Protein AF-A0A537F2I4-F1 (afdb_monomer_lite)

Secondary structure (DSSP, 8-state):
-HHHHHHHHHHHSS---S-HHHHHIIIIIHHHHHHHHHHHHHHHHHH-SSHHHHHHHHHHTTHHHHHHHHHHHTTSS---HHHHHHHHHHHHHHHHHHHHHHHHH--HHHHHHH--

Radius of gyration: 19.04 Å; chains: 1; bounding box: 42×25×57 Å

Structure (mmCIF, N/CA/C/O backbone):
data_AF-A0A537F2I4-F1
#
_entry.id   AF-A0A537F2I4-F1
#
loop_
_atom_site.group_PDB
_atom_site.id
_atom_site.type_symbol
_atom_site.label_atom_id
_atom_site.label_alt_id
_atom_site.label_comp_id
_atom_site.label_asym_id
_atom_site.label_entity_id
_atom_site.label_seq_id
_atom_site.pdbx_PDB_ins_code
_atom_site.Cartn_x
_atom_site.Cartn_y
_atom_site.Cartn_z
_atom_site.occupancy
_atom_site.B_iso_or_equiv
_atom_site.auth_seq_id
_atom_site.auth_comp_id
_atom_site.auth_asym_id
_atom_site.auth_atom_id
_atom_site.pdbx_PDB_model_num
ATOM 1 N N . MET A 1 1 ? -2.510 2.901 -17.851 1.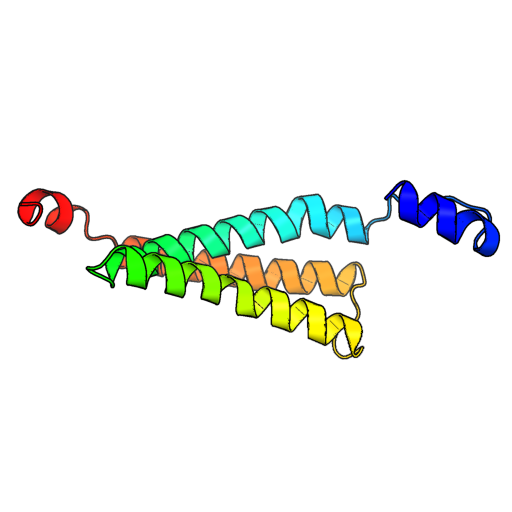00 74.75 1 MET A N 1
ATOM 2 C CA . MET A 1 1 ? -1.974 1.831 -18.718 1.00 74.75 1 MET A CA 1
ATOM 3 C C . MET A 1 1 ? -1.983 2.304 -20.166 1.00 74.75 1 MET A C 1
ATOM 5 O O . MET A 1 1 ? -0.951 2.789 -20.590 1.00 74.75 1 MET A O 1
ATOM 9 N N . ILE A 1 2 ? -3.143 2.388 -20.837 1.00 81.12 2 ILE A N 1
ATOM 10 C CA . ILE A 1 2 ? -3.262 2.814 -22.253 1.00 81.12 2 ILE A CA 1
ATOM 11 C C . ILE A 1 2 ? -2.563 4.150 -22.563 1.00 81.12 2 ILE A C 1
ATOM 13 O O . ILE A 1 2 ? -1.852 4.247 -23.556 1.00 81.12 2 ILE A O 1
ATOM 17 N N . LEU A 1 3 ? -2.731 5.178 -21.724 1.00 82.94 3 LEU A N 1
ATOM 18 C CA . LEU A 1 3 ? -2.073 6.476 -21.938 1.00 82.94 3 LEU A CA 1
ATOM 19 C C . LEU A 1 3 ? -0.543 6.387 -21.839 1.00 82.94 3 LEU A C 1
ATOM 21 O O . LEU A 1 3 ? 0.150 6.976 -22.660 1.00 82.94 3 LEU A O 1
ATOM 25 N N . ILE A 1 4 ? -0.027 5.627 -20.867 1.00 83.94 4 ILE A N 1
ATOM 26 C CA . ILE A 1 4 ? 1.420 5.443 -20.689 1.00 83.94 4 ILE A CA 1
ATOM 27 C C . ILE A 1 4 ? 1.972 4.638 -21.859 1.00 83.94 4 ILE A C 1
ATOM 29 O O . ILE A 1 4 ? 2.975 5.037 -22.438 1.00 83.94 4 ILE A O 1
ATOM 33 N N . ASP A 1 5 ? 1.295 3.568 -22.271 1.00 84.94 5 ASP A N 1
ATOM 34 C CA . ASP A 1 5 ? 1.720 2.799 -23.435 1.00 84.94 5 ASP A CA 1
ATOM 35 C C . ASP A 1 5 ? 1.737 3.663 -24.697 1.00 84.94 5 ASP A C 1
ATOM 37 O O . ASP A 1 5 ? 2.730 3.647 -25.404 1.00 84.94 5 ASP A O 1
ATOM 41 N N . ASN A 1 6 ? 0.719 4.494 -24.948 1.00 85.62 6 ASN A N 1
ATOM 42 C CA . ASN A 1 6 ? 0.705 5.395 -26.109 1.00 85.62 6 ASN A CA 1
ATOM 43 C C . ASN A 1 6 ? 1.880 6.384 -26.118 1.00 85.62 6 ASN A C 1
ATOM 45 O O . ASN A 1 6 ? 2.488 6.599 -27.163 1.00 85.62 6 ASN A O 1
ATOM 49 N N . VAL A 1 7 ? 2.216 6.968 -24.9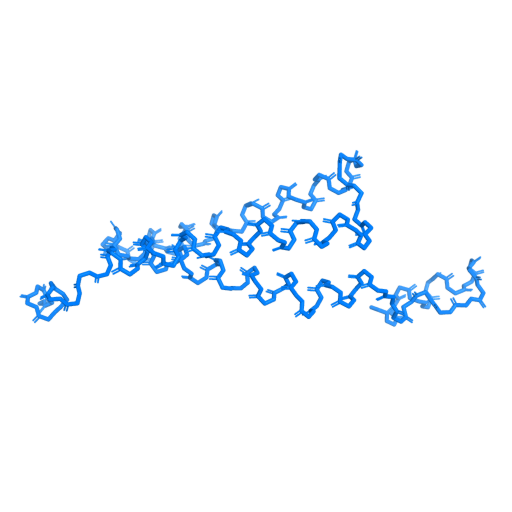63 1.00 87.19 7 VAL A N 1
ATOM 50 C CA . VAL A 1 7 ? 3.351 7.898 -24.836 1.00 87.19 7 VAL A CA 1
ATOM 51 C C . VAL A 1 7 ? 4.690 7.170 -24.973 1.00 87.19 7 VAL A C 1
ATOM 53 O O . VAL A 1 7 ? 5.626 7.704 -25.557 1.00 87.19 7 VAL A O 1
ATOM 56 N N . THR A 1 8 ? 4.793 5.944 -24.457 1.00 84.69 8 THR A N 1
ATOM 57 C CA . THR A 1 8 ? 6.063 5.202 -24.423 1.00 84.69 8 THR A CA 1
ATOM 58 C C . THR A 1 8 ? 6.289 4.354 -25.679 1.00 84.69 8 THR A C 1
ATOM 60 O O . THR A 1 8 ? 7.426 3.993 -25.979 1.00 84.69 8 THR A O 1
ATOM 63 N N . HIS A 1 9 ? 5.241 4.078 -26.460 1.00 83.44 9 HIS A N 1
ATOM 64 C CA . HIS A 1 9 ? 5.300 3.255 -27.669 1.00 83.44 9 HIS A CA 1
ATOM 65 C C . HIS A 1 9 ? 6.246 3.837 -28.723 1.00 83.44 9 HIS A C 1
ATOM 67 O O . HIS A 1 9 ? 6.940 3.080 -29.396 1.00 83.44 9 HIS A O 1
ATOM 73 N N . SER A 1 10 ? 6.340 5.168 -28.839 1.00 84.12 10 SER A N 1
ATOM 74 C CA . SER A 1 10 ? 7.290 5.818 -29.754 1.00 84.12 10 SER A CA 1
ATOM 75 C C . SER A 1 10 ? 8.755 5.556 -29.395 1.00 84.12 10 SER A C 1
ATOM 77 O O . SER A 1 10 ? 9.612 5.618 -30.269 1.00 84.12 10 SER A O 1
ATOM 79 N N . THR A 1 11 ? 9.039 5.274 -28.121 1.00 85.88 11 THR A N 1
ATOM 80 C CA . THR A 1 11 ? 10.399 5.081 -27.599 1.00 85.88 11 THR A CA 1
ATOM 81 C C . THR A 1 11 ? 10.751 3.601 -27.457 1.00 85.88 11 THR A C 1
ATOM 83 O O . THR A 1 11 ? 11.878 3.212 -27.743 1.00 85.88 11 THR A O 1
ATOM 86 N N . LEU A 1 12 ? 9.799 2.767 -27.023 1.00 82.69 12 LEU A N 1
ATOM 87 C CA . LEU A 1 12 ? 10.008 1.337 -26.770 1.00 82.69 12 LEU A CA 1
ATOM 88 C C . LEU A 1 12 ? 9.682 0.451 -27.979 1.00 82.69 12 LEU A C 1
ATOM 90 O O . LEU A 1 12 ? 10.266 -0.619 -28.112 1.00 82.69 12 LEU A O 1
ATOM 94 N N . GLY A 1 13 ? 8.755 0.855 -28.853 1.00 82.81 13 GLY A N 1
ATOM 95 C CA . GLY A 1 13 ? 8.314 0.054 -30.004 1.00 82.81 13 GLY A CA 1
ATOM 96 C C . GLY A 1 13 ? 7.465 -1.179 -29.656 1.00 82.81 13 GLY A C 1
ATOM 97 O O . GLY A 1 13 ? 7.120 -1.951 -30.547 1.00 82.81 13 GLY A O 1
ATOM 98 N N . TYR A 1 14 ? 7.119 -1.373 -28.381 1.00 82.31 14 TYR A N 1
ATOM 99 C CA . TYR A 1 14 ? 6.209 -2.412 -27.897 1.00 82.31 14 TYR A CA 1
ATOM 100 C C . TYR A 1 14 ? 5.357 -1.890 -26.728 1.00 82.31 14 TYR A C 1
ATOM 102 O O . TYR A 1 14 ? 5.652 -0.849 -26.139 1.00 82.31 14 TYR A O 1
ATOM 110 N N . LEU A 1 15 ? 4.282 -2.613 -26.402 1.00 82.38 15 LEU A N 1
ATOM 111 C CA . LEU A 1 15 ? 3.399 -2.321 -25.267 1.00 82.38 15 LEU A CA 1
ATOM 112 C C . LEU A 1 15 ? 4.094 -2.703 -23.953 1.00 82.38 15 LEU A C 1
ATOM 114 O O . LEU A 1 15 ? 4.433 -3.869 -23.752 1.00 82.38 15 LEU A O 1
ATOM 118 N N . TYR A 1 16 ? 4.314 -1.733 -23.065 1.00 79.56 16 TYR A N 1
ATOM 119 C CA . TYR A 1 16 ? 5.014 -1.962 -21.799 1.00 79.56 16 TYR A CA 1
ATOM 120 C C . TYR A 1 16 ? 4.095 -2.575 -20.734 1.00 79.56 16 TYR A C 1
ATOM 122 O O . TYR A 1 16 ? 4.541 -3.374 -19.907 1.00 79.56 16 TYR A O 1
ATOM 130 N N . PHE A 1 17 ? 2.808 -2.226 -20.758 1.00 84.06 17 PHE A N 1
ATOM 131 C CA . PHE A 1 17 ? 1.780 -2.865 -19.947 1.00 84.06 17 PHE A CA 1
ATOM 132 C C . PHE A 1 17 ? 0.919 -3.836 -20.776 1.00 84.06 17 PHE A C 1
ATOM 134 O O . PHE A 1 17 ? 0.717 -3.623 -21.972 1.00 84.06 17 PHE A O 1
ATOM 141 N N . PRO A 1 18 ? 0.357 -4.888 -20.149 1.00 85.81 18 PRO A N 1
ATOM 142 C CA . PRO A 1 18 ? 0.484 -5.258 -18.736 1.00 85.81 18 PRO A CA 1
ATOM 143 C C . PRO A 1 18 ? 1.816 -5.961 -18.416 1.00 85.81 18 PRO A C 1
ATOM 145 O O . PRO A 1 18 ? 2.282 -6.808 -19.170 1.00 85.81 18 PRO A O 1
ATOM 148 N N . ASN A 1 19 ? 2.400 -5.643 -17.258 1.00 88.31 19 ASN A N 1
ATOM 149 C CA . ASN A 1 19 ? 3.607 -6.285 -16.727 1.00 88.31 19 ASN A CA 1
ATOM 150 C C . ASN A 1 19 ? 3.346 -6.942 -15.355 1.00 88.31 19 ASN A C 1
ATOM 152 O O . ASN A 1 19 ? 2.297 -6.756 -14.739 1.00 88.31 19 ASN A O 1
ATOM 156 N N . TRP A 1 20 ? 4.296 -7.731 -14.853 1.00 89.25 20 TRP A N 1
ATOM 157 C CA . TRP A 1 20 ? 4.115 -8.422 -13.571 1.00 89.25 20 TRP A CA 1
ATOM 158 C C . TRP A 1 20 ? 4.017 -7.469 -12.375 1.00 89.25 20 TRP A C 1
ATOM 160 O O . TRP A 1 20 ? 3.224 -7.716 -11.470 1.00 89.25 20 TRP A O 1
ATOM 170 N N . ALA A 1 21 ? 4.745 -6.349 -12.399 1.00 90.12 21 ALA A N 1
ATOM 171 C CA . ALA A 1 21 ? 4.701 -5.345 -11.339 1.00 90.12 21 ALA A CA 1
ATOM 172 C C . ALA A 1 21 ? 3.288 -4.763 -11.163 1.00 90.12 21 ALA A C 1
ATOM 174 O O . ALA A 1 21 ? 2.780 -4.713 -10.043 1.00 90.12 21 ALA A O 1
ATOM 175 N N . ILE A 1 22 ? 2.605 -4.404 -12.259 1.00 89.62 22 ILE A N 1
ATOM 176 C CA . ILE A 1 22 ? 1.224 -3.910 -12.179 1.00 89.62 22 ILE A CA 1
ATOM 177 C C . ILE A 1 22 ? 0.257 -5.003 -11.714 1.00 89.62 22 ILE A C 1
ATOM 179 O O . ILE A 1 22 ? -0.673 -4.710 -10.968 1.00 89.62 22 ILE A O 1
ATOM 183 N N . GLY A 1 23 ? 0.500 -6.261 -12.096 1.00 91.81 23 GLY A N 1
ATOM 184 C CA . GLY A 1 23 ? -0.272 -7.403 -11.610 1.00 91.81 23 GLY A CA 1
ATOM 185 C C . GLY A 1 23 ? -0.204 -7.532 -10.088 1.00 91.81 23 GLY A C 1
ATOM 186 O O . GLY A 1 23 ? -1.240 -7.630 -9.436 1.00 91.81 23 GLY A O 1
ATOM 187 N N . VAL A 1 24 ? 1.000 -7.444 -9.513 1.00 93.88 24 VAL A N 1
ATOM 188 C CA . VAL A 1 24 ? 1.201 -7.466 -8.054 1.00 93.88 24 VAL A CA 1
ATOM 189 C C . VAL A 1 24 ? 0.546 -6.256 -7.386 1.00 93.88 24 VAL A C 1
ATOM 191 O O . VAL A 1 24 ? -0.143 -6.415 -6.381 1.00 93.88 24 VAL A O 1
ATOM 194 N N . ILE A 1 25 ? 0.699 -5.055 -7.949 1.00 91.50 25 ILE A N 1
ATOM 195 C CA . ILE A 1 25 ? 0.092 -3.845 -7.378 1.00 91.50 25 ILE A CA 1
ATOM 196 C C . ILE A 1 25 ? -1.432 -3.974 -7.323 1.00 91.50 25 ILE A C 1
ATOM 198 O O . ILE A 1 25 ? -2.023 -3.742 -6.273 1.00 91.50 25 ILE A O 1
ATOM 202 N N . LEU A 1 26 ? -2.072 -4.355 -8.430 1.00 92.38 26 LEU A N 1
ATOM 203 C CA . LEU A 1 26 ? -3.532 -4.373 -8.530 1.00 92.38 26 LEU A CA 1
ATOM 204 C C . LEU A 1 26 ? -4.170 -5.552 -7.791 1.00 92.38 26 LEU A C 1
ATOM 206 O O . LEU A 1 26 ? -5.225 -5.380 -7.186 1.00 92.38 26 LEU A O 1
ATOM 210 N N . LEU A 1 27 ? -3.562 -6.740 -7.851 1.00 93.75 27 LEU A N 1
ATOM 211 C CA . LEU A 1 27 ? -4.170 -7.969 -7.327 1.00 93.75 27 LEU A CA 1
ATOM 212 C C . LEU A 1 27 ? -3.733 -8.319 -5.905 1.00 93.75 27 LEU A C 1
ATOM 214 O O . LEU A 1 27 ? -4.399 -9.130 -5.266 1.00 93.75 27 LEU A O 1
ATOM 218 N N . LEU A 1 28 ? -2.638 -7.738 -5.408 1.00 94.69 28 LEU A N 1
ATOM 219 C CA . LEU A 1 28 ? -2.097 -8.064 -4.089 1.00 94.69 28 LEU A CA 1
ATOM 220 C C . LEU A 1 28 ? -1.935 -6.822 -3.214 1.00 94.69 28 LEU A C 1
ATOM 222 O O . LEU A 1 28 ? -2.578 -6.722 -2.173 1.00 94.69 28 LEU A O 1
ATOM 226 N N . LEU A 1 29 ? -1.121 -5.853 -3.633 1.00 93.06 29 LEU A N 1
ATOM 227 C CA . LEU A 1 29 ? -0.800 -4.708 -2.779 1.00 93.06 29 LEU A CA 1
ATOM 228 C C . LEU A 1 29 ? -2.017 -3.808 -2.529 1.00 93.06 29 LEU A C 1
ATOM 230 O O . LEU A 1 29 ? -2.245 -3.398 -1.397 1.00 93.06 29 LEU A O 1
ATOM 234 N N . ALA A 1 30 ? -2.807 -3.512 -3.562 1.00 92.69 30 ALA A N 1
ATOM 235 C CA . ALA A 1 30 ? -4.000 -2.675 -3.458 1.00 92.69 30 ALA A CA 1
ATOM 236 C C . ALA A 1 30 ? -5.079 -3.253 -2.518 1.00 92.69 30 ALA A C 1
ATOM 238 O O . ALA A 1 30 ? -5.536 -2.511 -1.645 1.00 92.69 30 ALA A O 1
ATOM 239 N N . PRO A 1 31 ? -5.493 -4.535 -2.624 1.00 95.00 31 PRO A N 1
ATOM 240 C CA . PRO A 1 31 ? -6.454 -5.096 -1.678 1.00 95.00 31 PRO A CA 1
ATOM 241 C C . PRO A 1 31 ? -5.907 -5.163 -0.246 1.00 95.00 31 PRO A C 1
ATOM 243 O O . PRO A 1 31 ? -6.651 -4.849 0.679 1.00 95.00 31 PRO A O 1
ATOM 246 N N . LEU A 1 32 ? -4.622 -5.484 -0.049 1.00 95.38 32 LEU A N 1
ATOM 247 C CA . LEU A 1 32 ? -3.995 -5.448 1.281 1.00 95.38 32 LEU A CA 1
ATOM 248 C C . LEU A 1 32 ? -3.984 -4.027 1.865 1.00 95.38 32 LEU A C 1
ATOM 250 O O . LEU A 1 32 ? -4.418 -3.800 2.987 1.00 95.38 32 LEU A O 1
ATOM 254 N N . ALA A 1 33 ? -3.600 -3.028 1.068 1.00 92.62 33 ALA A N 1
ATOM 255 C CA . ALA A 1 33 ? -3.634 -1.627 1.480 1.00 92.62 33 ALA A CA 1
ATOM 256 C C . ALA A 1 33 ? -5.044 -1.161 1.888 1.00 92.62 33 ALA A C 1
ATOM 258 O O . ALA A 1 33 ? -5.195 -0.374 2.827 1.00 92.62 33 ALA A O 1
ATOM 259 N N . ALA A 1 34 ? -6.081 -1.653 1.203 1.00 91.94 34 ALA A N 1
ATOM 260 C CA . ALA A 1 34 ? -7.465 -1.378 1.566 1.00 91.94 34 ALA A CA 1
ATOM 261 C C . ALA A 1 34 ? -7.839 -2.006 2.918 1.00 91.94 34 ALA A C 1
ATOM 263 O O . ALA A 1 34 ? -8.460 -1.329 3.738 1.00 91.94 34 ALA A O 1
ATOM 264 N N . VAL A 1 35 ? -7.433 -3.255 3.178 1.00 93.31 35 VAL A N 1
ATOM 265 C CA . VAL A 1 35 ? -7.633 -3.919 4.479 1.00 93.31 35 VAL A CA 1
ATOM 266 C C . VAL A 1 35 ? -6.950 -3.124 5.590 1.00 93.31 35 VAL A C 1
ATOM 268 O O . VAL A 1 35 ? -7.626 -2.728 6.541 1.00 93.31 35 VAL A O 1
ATOM 271 N N . LEU A 1 36 ? -5.675 -2.774 5.413 1.00 92.38 36 LEU A N 1
ATOM 272 C CA . LEU A 1 36 ? -4.914 -1.959 6.360 1.00 92.38 36 LEU A CA 1
ATOM 273 C C . LEU A 1 36 ? -5.639 -0.653 6.705 1.00 92.38 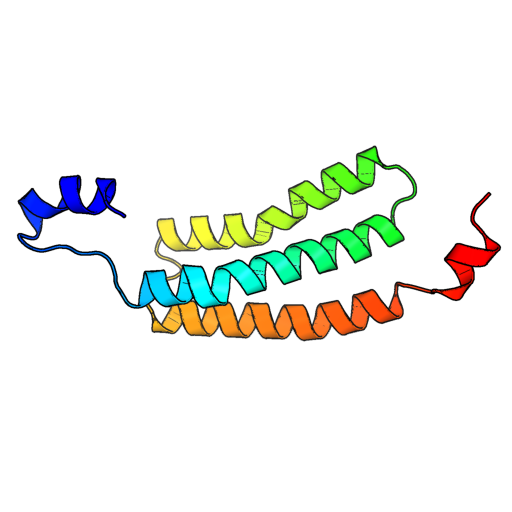36 LEU A C 1
ATOM 275 O O . LEU A 1 36 ? -5.776 -0.278 7.872 1.00 92.38 36 LEU A O 1
ATOM 279 N N . SER A 1 37 ? -6.133 0.049 5.681 1.00 89.88 37 SER A N 1
ATOM 280 C CA . SER A 1 37 ? -6.863 1.306 5.854 1.00 89.88 37 SER A CA 1
ATOM 281 C C . SER A 1 37 ? -8.161 1.118 6.642 1.00 89.88 37 SER A C 1
ATOM 283 O O . SER A 1 37 ? -8.483 1.936 7.507 1.00 89.88 37 SER A O 1
ATOM 285 N N . VAL A 1 38 ? -8.905 0.040 6.385 1.00 89.62 38 VAL A N 1
ATOM 286 C CA . VAL A 1 38 ? -10.135 -0.272 7.122 1.00 89.62 38 VAL A CA 1
ATOM 287 C C . VAL A 1 38 ? -9.821 -0.598 8.581 1.00 89.62 38 VAL A C 1
ATOM 289 O O . VAL A 1 38 ? -10.457 -0.041 9.473 1.00 89.62 38 VAL A O 1
ATOM 292 N N . GLU A 1 39 ? -8.826 -1.441 8.849 1.00 89.75 39 GLU A N 1
ATOM 293 C CA . GLU A 1 39 ? -8.459 -1.839 10.212 1.00 89.75 39 GLU A CA 1
ATOM 294 C C . GLU A 1 39 ? -7.992 -0.656 11.061 1.00 89.75 39 GLU A C 1
ATOM 296 O O . GLU A 1 39 ? -8.421 -0.499 12.210 1.00 89.75 39 GLU A O 1
ATOM 301 N N . LEU A 1 40 ? -7.169 0.226 10.492 1.00 88.31 40 LEU A N 1
ATOM 302 C CA . LEU A 1 40 ? -6.758 1.450 11.173 1.00 88.31 40 LEU A CA 1
ATOM 303 C C . LEU A 1 40 ? -7.949 2.382 11.440 1.00 88.31 40 LEU A C 1
ATOM 305 O O . LEU A 1 40 ? -8.044 2.936 12.538 1.00 88.31 40 LEU A O 1
ATOM 309 N N . ASN A 1 41 ? -8.885 2.524 10.49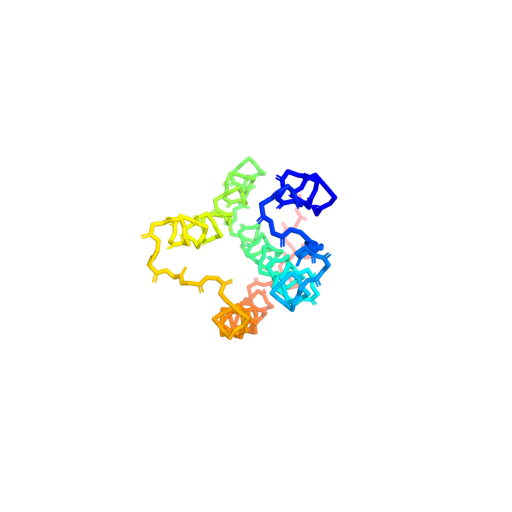4 1.00 86.75 41 ASN A N 1
ATOM 310 C CA . ASN A 1 41 ? -10.097 3.330 10.685 1.00 86.75 41 ASN A CA 1
ATOM 311 C C . ASN A 1 41 ? -10.988 2.779 11.796 1.00 86.75 41 ASN A C 1
ATOM 313 O O . ASN A 1 41 ? -11.487 3.536 12.628 1.00 86.75 41 ASN A O 1
ATOM 317 N N . VAL A 1 42 ? -11.137 1.459 11.853 1.00 85.94 42 VAL A N 1
ATOM 318 C CA . VAL A 1 42 ? -11.853 0.746 12.914 1.00 85.94 42 VAL A CA 1
ATOM 319 C C . VAL A 1 42 ? -11.218 1.052 14.279 1.00 85.94 42 VAL A C 1
ATOM 321 O O . VAL A 1 42 ? -11.918 1.442 15.214 1.00 85.94 42 VAL A O 1
ATOM 324 N N . ILE A 1 43 ? -9.887 0.980 14.392 1.00 85.12 43 ILE A N 1
ATOM 325 C CA . ILE A 1 43 ? -9.168 1.300 15.637 1.00 85.12 43 ILE A CA 1
ATOM 326 C C . ILE A 1 43 ? -9.309 2.784 16.012 1.00 85.12 43 ILE A C 1
ATOM 328 O O . ILE A 1 43 ? -9.542 3.099 17.181 1.00 85.12 43 ILE A O 1
ATOM 332 N N . ALA A 1 44 ? -9.175 3.702 15.054 1.00 85.00 44 ALA A N 1
ATOM 333 C CA . ALA A 1 44 ? -9.297 5.137 15.308 1.00 85.00 44 ALA A CA 1
ATOM 334 C C . ALA A 1 44 ? -10.718 5.518 15.742 1.00 85.00 44 ALA A C 1
ATOM 336 O O . ALA A 1 44 ? -10.884 6.248 16.719 1.00 85.00 44 ALA A O 1
ATOM 337 N N . SER A 1 45 ? -11.740 4.964 15.084 1.00 79.94 45 SER A N 1
ATOM 338 C CA . SER A 1 45 ? -13.143 5.187 15.441 1.00 79.94 45 SER A CA 1
ATOM 339 C C . SER A 1 45 ? -13.482 4.656 16.832 1.00 79.94 45 SER A C 1
ATOM 341 O O . SER A 1 45 ? -14.329 5.235 17.502 1.00 79.94 45 SER A O 1
ATOM 343 N N . ALA A 1 46 ? -12.836 3.580 17.287 1.00 80.06 46 ALA A N 1
ATOM 344 C CA . ALA A 1 46 ? -13.043 3.060 18.637 1.00 80.06 46 ALA A CA 1
ATOM 345 C C . ALA A 1 46 ? -12.404 3.942 19.727 1.00 80.06 46 ALA A C 1
ATOM 347 O O . ALA A 1 46 ? -12.793 3.863 20.890 1.00 80.06 46 ALA A O 1
ATOM 348 N N . ARG A 1 47 ? -11.409 4.769 19.374 1.00 78.12 47 ARG A N 1
ATOM 349 C CA . ARG A 1 47 ? -10.659 5.608 20.325 1.00 78.12 47 ARG A CA 1
ATOM 350 C C . ARG A 1 47 ? -11.134 7.054 20.389 1.00 78.12 47 ARG A C 1
ATOM 352 O O . ARG A 1 47 ? -10.819 7.739 21.359 1.00 78.12 47 ARG A O 1
ATOM 359 N N . VAL A 1 48 ? -11.851 7.527 19.375 1.00 81.44 48 VAL A N 1
ATOM 360 C CA . VAL A 1 48 ? -12.256 8.929 19.254 1.00 81.44 48 VAL A CA 1
ATOM 361 C C . VAL A 1 48 ? -13.769 9.061 19.366 1.00 81.44 48 VAL A C 1
ATOM 363 O O . VAL A 1 48 ? -14.514 8.378 18.676 1.00 81.44 48 VAL A O 1
ATOM 366 N N . SER A 1 49 ? -14.222 9.969 20.231 1.00 77.25 49 SER A N 1
ATOM 367 C CA . SER A 1 49 ? -15.645 10.225 20.486 1.00 77.25 49 SER A CA 1
ATOM 368 C C . SER A 1 49 ? -16.294 11.196 19.494 1.00 77.25 49 SER A C 1
ATOM 370 O O . SER A 1 49 ? -17.515 11.214 19.376 1.00 77.25 49 SER A O 1
ATOM 372 N N . ASP A 1 50 ? -15.502 12.019 18.799 1.00 81.00 50 ASP A N 1
ATOM 373 C CA . ASP A 1 50 ? -15.982 13.007 17.825 1.00 81.00 50 ASP A CA 1
ATOM 374 C C . ASP A 1 50 ? -15.740 12.532 16.381 1.00 81.00 50 ASP A C 1
ATOM 376 O O . ASP A 1 50 ? -14.613 12.218 15.981 1.00 81.00 50 ASP A O 1
ATOM 380 N N . VAL A 1 51 ? -16.804 12.537 15.576 1.00 79.56 51 VAL A N 1
ATOM 381 C CA . VAL A 1 51 ? -16.804 12.145 14.159 1.00 79.56 51 VAL A CA 1
ATOM 382 C C . VAL A 1 51 ? -15.776 12.944 13.352 1.00 79.56 51 VAL A C 1
ATOM 384 O O . VAL A 1 51 ? -15.107 12.392 12.474 1.00 79.56 51 VAL A O 1
ATOM 387 N N . ARG A 1 52 ? -15.594 14.238 13.656 1.00 82.31 52 ARG A N 1
ATOM 388 C CA . ARG A 1 52 ? -14.629 15.082 12.931 1.00 82.31 52 ARG A CA 1
ATOM 389 C C . ARG A 1 52 ? -13.193 14.625 13.161 1.00 82.31 52 ARG A C 1
ATOM 391 O O . ARG A 1 52 ? -12.437 14.487 12.199 1.00 82.31 52 ARG A O 1
ATOM 398 N N . ALA A 1 53 ? -12.831 14.343 14.408 1.00 81.81 53 ALA A N 1
ATOM 399 C CA . ALA A 1 53 ? -11.487 13.891 14.749 1.00 81.81 53 ALA A CA 1
ATOM 400 C C . ALA A 1 53 ? -11.198 12.488 14.181 1.00 81.81 53 ALA A C 1
ATOM 402 O O . ALA A 1 53 ? -10.099 12.253 13.677 1.00 81.81 53 ALA A O 1
ATOM 403 N N . ALA A 1 54 ? -12.193 11.593 14.146 1.00 78.38 54 ALA A N 1
ATOM 404 C CA . ALA A 1 54 ? -12.058 10.294 13.483 1.00 78.38 54 ALA A CA 1
ATOM 405 C C . ALA A 1 54 ? -11.767 10.442 11.976 1.00 78.38 54 ALA A C 1
ATOM 407 O O . ALA A 1 54 ? -10.865 9.787 11.458 1.00 78.38 54 ALA A O 1
ATOM 408 N N . SER A 1 55 ? -12.458 11.356 11.283 1.00 82.19 55 SER A N 1
ATOM 409 C CA . SER A 1 55 ? -12.240 11.591 9.845 1.00 82.19 55 SER A CA 1
ATOM 410 C C . SER A 1 55 ? -10.845 12.145 9.515 1.00 82.19 55 SER A C 1
ATOM 412 O O . SER A 1 55 ? -10.229 11.725 8.536 1.00 82.19 55 SER A O 1
ATOM 414 N N . GLN A 1 56 ? -10.306 13.040 10.352 1.00 83.31 56 GL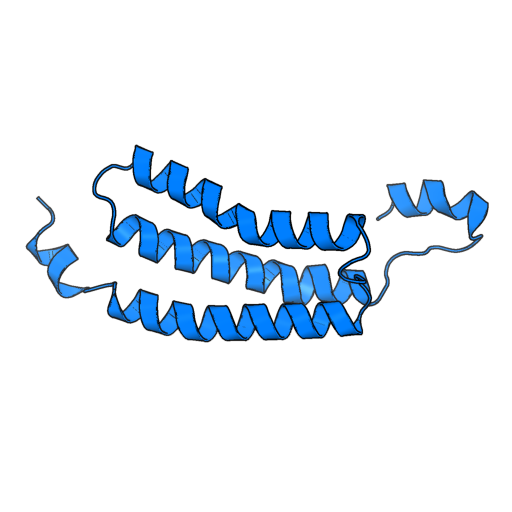N A N 1
ATOM 415 C CA . GLN A 1 56 ? -8.955 13.585 10.173 1.00 83.31 56 GLN A CA 1
ATOM 416 C C . GLN A 1 56 ? -7.876 12.526 10.403 1.00 83.31 56 GLN A C 1
ATOM 418 O O . GLN A 1 56 ? -6.913 12.454 9.640 1.00 83.31 56 GLN A O 1
ATOM 423 N N . LEU A 1 57 ? -8.051 11.676 11.418 1.00 83.31 57 LEU A N 1
ATOM 424 C CA . LEU A 1 57 ? -7.153 10.544 11.636 1.00 83.31 57 LEU A CA 1
ATOM 425 C C . LEU A 1 57 ? -7.229 9.540 10.484 1.00 83.31 57 LEU A C 1
ATOM 427 O O . LEU A 1 57 ? -6.191 9.039 10.066 1.00 83.31 57 LEU A O 1
ATOM 431 N N . GLY A 1 58 ? -8.423 9.306 9.930 1.00 79.69 58 GLY A N 1
ATOM 432 C CA . GLY A 1 58 ? -8.616 8.477 8.741 1.00 79.69 58 GLY A CA 1
ATOM 433 C C . GLY A 1 58 ? -7.797 8.959 7.542 1.00 79.69 58 GLY A C 1
ATOM 434 O O . GLY A 1 58 ? -7.122 8.164 6.894 1.00 79.69 58 GLY A O 1
ATOM 435 N N . ALA A 1 59 ? -7.766 10.272 7.289 1.00 80.25 59 ALA A N 1
ATOM 436 C CA . ALA A 1 59 ? -6.932 10.849 6.231 1.00 80.25 59 ALA A CA 1
ATOM 437 C C . ALA A 1 59 ? -5.424 10.652 6.486 1.00 80.25 59 ALA A C 1
ATOM 439 O O . ALA A 1 59 ? -4.662 10.397 5.552 1.00 80.25 59 ALA A O 1
ATOM 440 N N . LEU A 1 60 ? -4.988 10.708 7.750 1.00 84.38 60 LEU A N 1
ATOM 441 C CA . LEU A 1 60 ? -3.589 10.485 8.124 1.00 84.38 60 LEU A CA 1
ATOM 442 C C . LEU A 1 60 ? -3.131 9.035 7.879 1.00 84.38 60 LEU A C 1
ATOM 444 O O . LEU A 1 60 ? -1.941 8.793 7.701 1.00 84.38 60 LEU A O 1
ATOM 448 N N . MET A 1 61 ? -4.050 8.070 7.790 1.00 81.69 61 MET A N 1
ATOM 449 C CA . MET A 1 61 ? -3.720 6.667 7.490 1.00 81.69 61 MET A CA 1
ATOM 450 C C . MET A 1 61 ? -3.216 6.454 6.060 1.00 81.69 61 MET A C 1
ATOM 452 O O . MET A 1 61 ? -2.645 5.407 5.769 1.00 81.69 61 MET A O 1
ATOM 456 N N . PHE A 1 62 ? -3.377 7.439 5.170 1.00 84.75 62 PHE A N 1
ATOM 457 C CA . PHE A 1 62 ? -2.780 7.406 3.834 1.00 84.75 62 PHE A CA 1
ATOM 458 C C . PHE A 1 62 ? -1.275 7.740 3.840 1.00 84.75 62 PHE A C 1
ATOM 460 O O . PHE A 1 62 ? -0.553 7.426 2.893 1.00 84.75 62 PHE A O 1
ATOM 467 N N . LEU A 1 63 ? -0.773 8.340 4.925 1.00 89.56 63 LEU A N 1
ATOM 468 C CA . LEU A 1 63 ? 0.620 8.761 5.074 1.00 89.56 63 LEU A CA 1
ATOM 469 C C . LEU A 1 63 ? 1.671 7.657 4.814 1.00 89.56 63 LEU A C 1
ATOM 471 O O . LEU A 1 63 ? 2.624 7.948 4.092 1.00 89.56 63 LEU A O 1
ATOM 475 N N . PRO A 1 64 ? 1.554 6.409 5.322 1.00 87.44 64 PRO A N 1
ATOM 476 C CA . PRO A 1 64 ? 2.525 5.352 5.014 1.00 87.44 64 PRO A CA 1
ATOM 477 C C . PRO A 1 64 ? 2.619 5.041 3.514 1.00 87.44 64 PRO A C 1
ATOM 479 O O . PRO A 1 64 ? 3.713 4.803 3.004 1.00 87.44 64 PRO A O 1
ATOM 482 N N . PHE A 1 65 ? 1.504 5.108 2.784 1.00 88.69 65 PHE A N 1
ATOM 483 C CA . PHE A 1 65 ? 1.499 4.893 1.336 1.00 88.69 65 PHE A CA 1
ATOM 484 C C . PHE A 1 65 ? 2.135 6.069 0.588 1.00 88.69 65 PHE A C 1
ATOM 486 O O . PHE A 1 65 ? 2.885 5.853 -0.361 1.00 88.69 65 PHE A O 1
ATOM 493 N N . MET A 1 66 ? 1.920 7.302 1.061 1.00 91.00 66 MET A N 1
ATOM 494 C CA . MET A 1 66 ? 2.636 8.477 0.549 1.00 91.00 66 MET A CA 1
ATOM 495 C C . MET A 1 66 ? 4.144 8.378 0.777 1.00 91.00 66 MET A C 1
ATOM 497 O O . MET A 1 66 ? 4.917 8.697 -0.122 1.00 91.00 66 MET A O 1
ATOM 501 N N . ALA A 1 67 ? 4.575 7.911 1.950 1.00 91.44 67 ALA A N 1
ATOM 502 C CA . ALA A 1 67 ? 5.990 7.701 2.230 1.00 91.44 67 ALA A CA 1
ATOM 503 C C . ALA A 1 67 ? 6.602 6.668 1.272 1.00 91.44 67 ALA A C 1
ATOM 505 O O . ALA A 1 67 ? 7.693 6.889 0.753 1.00 91.44 67 ALA A O 1
ATOM 506 N N . LEU A 1 68 ? 5.879 5.582 0.988 1.00 90.50 68 LEU A N 1
ATOM 507 C CA . LEU A 1 68 ? 6.312 4.555 0.041 1.00 90.50 68 LEU A CA 1
ATOM 508 C C . LEU A 1 68 ? 6.401 5.089 -1.394 1.00 90.50 68 LEU A C 1
ATOM 510 O O . LEU A 1 68 ? 7.377 4.811 -2.086 1.00 90.50 68 LEU A O 1
ATOM 514 N N . TYR A 1 69 ? 5.429 5.902 -1.817 1.00 90.12 69 TYR A N 1
ATOM 515 C CA . TYR A 1 69 ? 5.462 6.588 -3.109 1.00 90.12 69 TYR A CA 1
ATOM 516 C C . TYR A 1 69 ? 6.694 7.493 -3.235 1.00 90.12 69 TYR A C 1
ATOM 518 O O . TYR A 1 69 ? 7.477 7.344 -4.169 1.00 90.12 69 TYR A O 1
ATOM 526 N N . VAL A 1 70 ? 6.922 8.375 -2.255 1.00 93.75 70 VAL A N 1
ATOM 527 C CA . VAL A 1 70 ? 8.083 9.279 -2.254 1.00 93.75 70 VAL A CA 1
ATOM 528 C C . VAL A 1 70 ? 9.394 8.492 -2.235 1.00 93.75 70 VAL A C 1
ATOM 530 O O . VAL A 1 70 ? 10.317 8.848 -2.961 1.00 93.75 70 VAL A O 1
ATOM 533 N N . ALA A 1 71 ? 9.475 7.408 -1.456 1.00 92.38 71 ALA A N 1
ATOM 534 C CA . ALA A 1 71 ? 10.643 6.530 -1.422 1.00 92.38 71 ALA A CA 1
ATOM 535 C C . ALA A 1 71 ? 10.933 5.877 -2.786 1.00 92.38 71 ALA A C 1
ATOM 537 O O . ALA A 1 71 ? 12.100 5.668 -3.121 1.00 92.38 71 ALA A O 1
ATOM 538 N N . GLY A 1 72 ? 9.891 5.592 -3.573 1.00 91.25 72 GLY A N 1
ATOM 539 C CA . GLY A 1 72 ? 10.009 5.131 -4.955 1.00 91.25 72 GLY A CA 1
ATOM 540 C C . GLY A 1 72 ? 10.586 6.197 -5.886 1.00 91.25 72 GLY A C 1
ATOM 541 O O . GLY A 1 72 ? 11.554 5.937 -6.597 1.00 91.25 72 GLY A O 1
ATOM 542 N N . GLU A 1 73 ? 10.045 7.414 -5.829 1.00 90.31 73 GLU A N 1
ATOM 543 C CA . GLU A 1 73 ? 10.450 8.531 -6.698 1.00 90.31 73 GLU A CA 1
ATOM 544 C C . GLU A 1 73 ? 11.901 8.981 -6.466 1.00 90.31 73 GLU A C 1
ATOM 546 O O . GLU A 1 73 ? 12.617 9.303 -7.412 1.00 90.31 73 GLU A O 1
ATOM 551 N N . ILE A 1 74 ? 12.374 8.968 -5.214 1.00 94.06 74 ILE A N 1
ATOM 552 C CA . ILE A 1 74 ? 13.771 9.314 -4.889 1.00 94.06 74 ILE A CA 1
ATOM 553 C C . ILE A 1 74 ? 14.752 8.148 -5.106 1.00 94.06 74 ILE A C 1
ATOM 555 O O . ILE A 1 74 ? 15.940 8.288 -4.822 1.00 94.06 74 ILE A O 1
ATOM 559 N N . GLY A 1 75 ? 14.269 6.989 -5.565 1.00 89.94 75 GLY A N 1
ATOM 560 C CA . GLY A 1 75 ? 15.087 5.801 -5.820 1.00 89.94 75 GLY A CA 1
ATOM 561 C C . GLY A 1 75 ? 15.570 5.066 -4.565 1.00 89.94 75 GLY A C 1
ATOM 562 O O . GLY A 1 75 ? 16.469 4.233 -4.663 1.00 89.94 75 GLY A O 1
ATOM 563 N N . LEU A 1 76 ? 14.992 5.346 -3.391 1.00 91.69 76 LEU A N 1
ATOM 564 C CA . LEU A 1 76 ? 15.308 4.635 -2.144 1.00 91.69 76 LEU A CA 1
ATOM 565 C C . LEU A 1 76 ? 14.737 3.213 -2.165 1.00 91.69 76 LEU A C 1
ATOM 567 O O . LEU A 1 76 ? 15.353 2.285 -1.644 1.00 91.69 76 LEU A O 1
ATOM 571 N N . VAL A 1 77 ? 13.577 3.039 -2.801 1.00 89.06 77 VAL A N 1
ATOM 572 C CA . VAL A 1 77 ? 12.943 1.739 -3.025 1.00 89.06 77 VAL A CA 1
ATOM 573 C C . VAL A 1 77 ? 12.679 1.562 -4.514 1.00 89.06 77 VAL A C 1
ATOM 575 O O . VAL A 1 77 ? 11.895 2.293 -5.108 1.00 89.06 77 VAL A O 1
ATOM 578 N N . LEU A 1 78 ? 13.296 0.555 -5.129 1.00 89.69 78 LEU A N 1
ATOM 579 C CA . LEU A 1 78 ? 12.962 0.170 -6.500 1.00 89.69 78 LEU A CA 1
ATOM 580 C C . LEU A 1 78 ? 11.605 -0.540 -6.498 1.00 89.69 78 LEU A C 1
ATOM 582 O O . LEU A 1 78 ? 11.435 -1.523 -5.782 1.00 89.69 78 LEU A O 1
ATOM 586 N N . LEU A 1 79 ? 10.649 -0.073 -7.299 1.00 86.38 79 LEU A N 1
ATOM 587 C CA . LEU A 1 79 ? 9.325 -0.694 -7.437 1.00 86.38 79 LEU A CA 1
ATOM 588 C C . LEU A 1 79 ? 9.334 -1.787 -8.515 1.00 86.38 79 LEU A C 1
ATOM 590 O O . LEU A 1 79 ? 8.535 -1.778 -9.452 1.00 86.38 79 LEU A O 1
ATOM 594 N N . ASP A 1 80 ? 10.276 -2.721 -8.394 1.00 90.69 80 ASP A N 1
ATOM 595 C CA . ASP A 1 80 ? 10.306 -3.925 -9.215 1.00 90.69 80 ASP A CA 1
ATOM 596 C C . ASP A 1 80 ? 9.382 -5.014 -8.640 1.00 90.69 80 ASP A C 1
ATOM 598 O O . ASP A 1 80 ? 8.807 -4.885 -7.558 1.00 90.69 80 ASP A O 1
ATOM 602 N N . THR A 1 81 ? 9.202 -6.108 -9.382 1.00 91.88 81 THR A N 1
ATOM 603 C CA . THR A 1 81 ? 8.250 -7.159 -8.979 1.00 91.88 81 THR A CA 1
ATOM 604 C C . THR A 1 81 ? 8.640 -7.806 -7.643 1.00 91.88 81 THR A C 1
ATOM 606 O O . THR A 1 81 ? 7.765 -8.086 -6.826 1.00 91.88 81 THR A O 1
ATOM 609 N N . ASN A 1 82 ? 9.935 -8.001 -7.382 1.00 94.12 82 ASN A N 1
ATOM 610 C CA . ASN A 1 82 ? 10.413 -8.650 -6.160 1.00 94.12 82 ASN A CA 1
ATOM 611 C C . ASN A 1 82 ? 10.221 -7.759 -4.929 1.00 94.12 82 ASN A C 1
ATOM 613 O O . ASN A 1 82 ? 9.707 -8.218 -3.908 1.00 94.12 82 ASN A O 1
ATOM 617 N N . ASN A 1 83 ? 10.569 -6.478 -5.031 1.00 93.38 83 ASN A N 1
ATOM 618 C CA . ASN A 1 83 ? 10.384 -5.530 -3.942 1.00 93.38 83 ASN A CA 1
ATOM 619 C C . ASN A 1 83 ? 8.902 -5.278 -3.675 1.00 93.38 83 ASN A C 1
ATOM 621 O O . ASN A 1 83 ? 8.504 -5.193 -2.517 1.00 93.38 83 ASN A O 1
ATOM 625 N N . LEU A 1 84 ? 8.060 -5.228 -4.711 1.00 94.12 84 LEU A N 1
ATOM 626 C CA . LEU A 1 84 ? 6.609 -5.123 -4.542 1.00 94.12 84 LEU A CA 1
ATOM 627 C C . LEU A 1 84 ? 6.018 -6.335 -3.813 1.00 94.12 84 LEU A C 1
ATOM 629 O O . LEU A 1 84 ? 5.130 -6.164 -2.975 1.00 94.12 84 LEU A O 1
ATOM 633 N N . LEU A 1 85 ? 6.516 -7.546 -4.076 1.00 94.81 85 LEU A N 1
ATOM 634 C CA . LEU A 1 85 ? 6.124 -8.741 -3.323 1.00 94.81 85 LEU A CA 1
ATOM 635 C C . LEU A 1 85 ? 6.575 -8.658 -1.860 1.00 94.81 85 LEU A C 1
ATOM 637 O O . LEU A 1 85 ? 5.791 -8.979 -0.970 1.00 94.81 85 LEU A O 1
ATOM 641 N N . LEU A 1 86 ? 7.795 -8.177 -1.600 1.00 95.44 86 LEU A N 1
ATOM 642 C CA . LEU A 1 86 ? 8.295 -7.974 -0.239 1.00 95.44 86 LEU A CA 1
ATOM 643 C C . LEU A 1 86 ? 7.459 -6.937 0.524 1.00 95.44 86 LEU A C 1
ATOM 645 O O . LEU A 1 86 ? 7.040 -7.192 1.649 1.00 95.44 86 LEU A O 1
ATOM 649 N N . ILE A 1 87 ? 7.166 -5.794 -0.100 1.00 94.00 87 ILE A N 1
ATOM 650 C CA . ILE A 1 87 ? 6.287 -4.757 0.455 1.00 94.00 87 ILE A CA 1
ATOM 651 C C . ILE A 1 87 ? 4.910 -5.349 0.755 1.00 94.00 87 ILE A C 1
ATOM 653 O O . ILE A 1 87 ? 4.391 -5.162 1.851 1.00 94.00 87 ILE A O 1
ATOM 657 N N . SER A 1 88 ? 4.338 -6.103 -0.184 1.00 95.06 88 SER A N 1
ATOM 658 C CA . SER A 1 88 ? 3.038 -6.753 0.008 1.00 95.06 88 SER A CA 1
ATOM 659 C C . SER A 1 88 ? 3.065 -7.734 1.180 1.00 95.06 88 SER A C 1
ATOM 661 O O . SER A 1 88 ? 2.130 -7.760 1.973 1.00 95.06 88 SER A O 1
ATOM 663 N N . ALA A 1 89 ? 4.146 -8.499 1.346 1.00 96.19 89 ALA A N 1
ATOM 664 C CA . ALA A 1 89 ? 4.315 -9.397 2.486 1.00 96.19 89 ALA A CA 1
ATOM 665 C C . ALA A 1 89 ? 4.398 -8.634 3.820 1.00 96.19 89 ALA 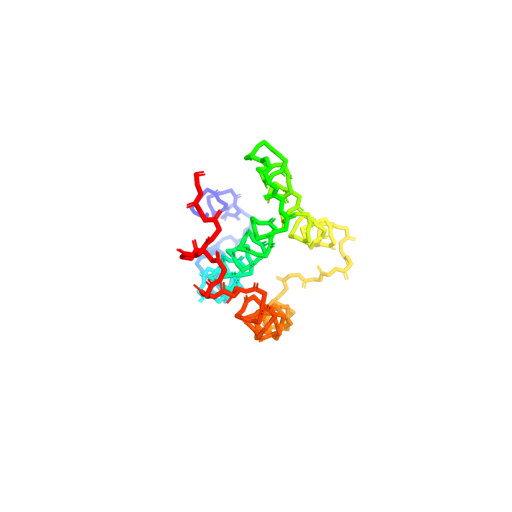A C 1
ATOM 667 O O . ALA A 1 89 ? 3.804 -9.066 4.807 1.00 96.19 89 ALA A O 1
ATOM 668 N N . ILE A 1 90 ? 5.084 -7.486 3.850 1.00 95.25 90 ILE A N 1
ATOM 669 C CA . ILE A 1 90 ? 5.148 -6.614 5.032 1.00 95.25 90 ILE A CA 1
ATOM 670 C C . ILE A 1 90 ? 3.758 -6.062 5.366 1.00 95.25 90 ILE A C 1
ATOM 672 O O . ILE A 1 90 ? 3.348 -6.129 6.522 1.00 95.25 90 ILE A O 1
ATOM 676 N N . VAL A 1 91 ? 3.017 -5.558 4.374 1.00 94.62 91 VAL A N 1
ATOM 677 C CA . VAL A 1 91 ? 1.648 -5.054 4.575 1.00 94.62 91 VAL A CA 1
ATOM 678 C C . VAL A 1 91 ? 0.734 -6.173 5.073 1.00 94.62 91 VAL A C 1
ATOM 680 O O . VAL A 1 91 ? 0.065 -5.990 6.080 1.00 94.62 91 VAL A O 1
ATOM 683 N N . ALA A 1 92 ? 0.786 -7.363 4.472 1.00 96.19 92 ALA A N 1
ATOM 684 C CA . ALA A 1 92 ? -0.000 -8.510 4.928 1.00 96.19 92 ALA A CA 1
ATOM 685 C C . ALA A 1 92 ? 0.334 -8.921 6.374 1.00 96.19 92 ALA A C 1
ATOM 687 O O . ALA A 1 92 ? -0.553 -9.287 7.145 1.00 96.19 92 ALA A O 1
ATOM 688 N N . ALA A 1 93 ? 1.609 -8.858 6.769 1.00 96.31 93 ALA A N 1
ATOM 689 C CA . ALA A 1 93 ? 2.008 -9.110 8.149 1.00 96.31 93 ALA A CA 1
ATOM 690 C C . ALA A 1 93 ? 1.461 -8.036 9.105 1.00 96.31 93 ALA A C 1
ATOM 692 O O . ALA A 1 93 ? 1.013 -8.369 10.203 1.00 96.31 93 ALA A O 1
ATOM 693 N N . LEU A 1 94 ? 1.466 -6.766 8.687 1.00 94.81 94 LEU A N 1
ATOM 694 C CA . LEU A 1 94 ? 0.865 -5.672 9.448 1.00 94.81 94 LEU A CA 1
ATOM 695 C C . LEU A 1 94 ? -0.646 -5.854 9.597 1.00 94.81 94 LEU A C 1
ATOM 697 O O . LEU A 1 94 ? -1.130 -5.720 10.717 1.00 94.81 94 LEU A O 1
ATOM 701 N N . ASP A 1 95 ? -1.355 -6.233 8.534 1.00 94.44 95 ASP A N 1
ATOM 702 C CA . ASP A 1 95 ? -2.792 -6.537 8.574 1.00 94.44 95 ASP A CA 1
ATOM 703 C C . ASP A 1 95 ? -3.078 -7.666 9.567 1.00 94.44 95 ASP A C 1
ATOM 705 O O . ASP A 1 95 ? -3.933 -7.550 10.434 1.00 94.44 95 ASP A O 1
ATOM 709 N N . LEU A 1 96 ? -2.296 -8.750 9.556 1.00 95.25 96 LEU A N 1
ATOM 710 C CA . LEU A 1 96 ? -2.480 -9.832 10.531 1.00 95.25 96 LEU A CA 1
ATOM 711 C C . LEU A 1 96 ? -2.324 -9.356 11.984 1.00 95.25 96 LEU A C 1
ATOM 713 O O . LEU A 1 96 ? -3.053 -9.813 12.870 1.00 95.25 96 LEU A O 1
ATOM 717 N N . VAL A 1 97 ? -1.380 -8.450 12.246 1.00 93.88 97 VAL A N 1
ATOM 718 C CA . VAL A 1 97 ? -1.166 -7.865 13.577 1.00 93.88 97 VAL A CA 1
ATOM 719 C C . VAL A 1 97 ? -2.302 -6.905 13.941 1.00 93.88 97 VAL A C 1
ATOM 721 O O . VAL A 1 97 ? -2.860 -6.997 15.039 1.00 93.88 97 VAL A O 1
ATOM 724 N N . LEU A 1 98 ? -2.676 -6.007 13.032 1.00 90.56 98 LEU A N 1
ATOM 725 C CA . LEU A 1 98 ? -3.726 -5.012 13.231 1.00 90.56 98 LEU A CA 1
ATOM 726 C C . LEU A 1 98 ? -5.108 -5.655 13.351 1.00 90.56 98 LEU A C 1
ATOM 728 O O . LEU A 1 98 ? -5.889 -5.232 14.201 1.00 90.56 98 LEU A O 1
ATOM 732 N N . PHE A 1 99 ? -5.381 -6.743 12.642 1.00 91.25 99 PHE A N 1
ATOM 733 C CA . PHE A 1 99 ? -6.580 -7.554 12.807 1.00 91.25 99 PHE A CA 1
ATOM 734 C C . PHE A 1 99 ? -6.729 -8.082 14.243 1.00 91.25 99 PHE A C 1
ATOM 736 O O . PHE A 1 99 ? -7.798 -8.014 14.857 1.00 91.25 99 PHE A O 1
ATOM 743 N N . ARG A 1 100 ? -5.637 -8.570 14.847 1.00 88.81 100 ARG A N 1
ATOM 744 C CA . ARG A 1 100 ? -5.644 -9.016 16.254 1.00 88.81 100 ARG A CA 1
ATOM 745 C C . ARG A 1 100 ? -5.858 -7.852 17.223 1.00 88.81 100 ARG A C 1
ATOM 747 O O . ARG A 1 100 ? -6.559 -8.005 18.220 1.00 88.81 100 ARG A O 1
ATOM 754 N N . ILE A 1 101 ? -5.282 -6.687 16.934 1.00 86.94 101 ILE A N 1
ATOM 755 C CA . ILE A 1 101 ? -5.438 -5.488 17.769 1.00 86.94 101 ILE A CA 1
ATOM 756 C C . ILE A 1 101 ? -6.854 -4.910 17.652 1.00 86.94 101 ILE A C 1
ATOM 758 O O . ILE A 1 101 ? -7.448 -4.523 18.660 1.00 86.94 101 ILE A O 1
ATOM 762 N N . SER A 1 102 ? -7.410 -4.851 16.444 1.00 85.19 102 SER A N 1
ATOM 763 C CA . SER A 1 102 ? -8.733 -4.294 16.167 1.00 85.19 102 SER A CA 1
ATOM 764 C C . SER A 1 102 ? -9.823 -5.133 16.827 1.00 85.19 102 SER A C 1
ATOM 766 O O . SER A 1 102 ? -10.666 -4.579 17.529 1.00 85.19 102 SER A O 1
ATOM 768 N N . THR A 1 103 ? -9.744 -6.462 16.720 1.00 81.75 103 THR A N 1
ATOM 769 C CA . THR A 1 103 ? -10.663 -7.390 17.400 1.00 81.75 103 THR A CA 1
ATOM 770 C C . THR A 1 103 ? -10.588 -7.287 18.924 1.00 81.75 103 THR A C 1
ATOM 772 O O . THR A 1 103 ? -11.625 -7.325 19.580 1.00 81.75 103 THR A O 1
ATOM 775 N N . ALA A 1 104 ? -9.398 -7.088 19.501 1.00 78.69 104 ALA A N 1
ATOM 776 C CA . ALA A 1 104 ? -9.238 -6.869 20.942 1.00 78.69 104 ALA A CA 1
ATOM 777 C C . ALA A 1 104 ? -9.727 -5.483 21.408 1.00 78.69 104 ALA A C 1
ATOM 779 O O . ALA A 1 104 ? -10.215 -5.336 22.529 1.00 78.69 104 ALA A O 1
ATOM 780 N N . THR A 1 105 ? -9.598 -4.461 20.557 1.00 74.00 105 THR A N 1
ATOM 781 C CA . THR A 1 105 ? -10.069 -3.094 20.836 1.00 74.00 105 THR A CA 1
ATOM 782 C C . THR A 1 105 ? -11.596 -3.006 20.723 1.00 74.00 105 THR A C 1
ATOM 784 O O . THR A 1 105 ? -12.234 -2.277 21.482 1.00 74.00 105 THR A O 1
ATOM 787 N N . PHE A 1 106 ? -12.203 -3.789 19.826 1.00 67.44 106 PHE A N 1
ATOM 788 C CA . PHE A 1 106 ? -13.652 -3.907 19.687 1.00 67.44 106 PHE A CA 1
ATOM 789 C C . PHE A 1 106 ? -14.260 -4.751 20.813 1.00 67.44 106 PHE A C 1
ATOM 791 O O . PHE A 1 106 ? -14.557 -5.937 20.671 1.00 67.44 106 PHE A O 1
ATOM 798 N N . ARG A 1 107 ? -14.530 -4.112 21.953 1.00 62.12 107 ARG A N 1
ATOM 799 C CA . ARG A 1 107 ? -15.372 -4.691 23.006 1.00 62.12 107 ARG A CA 1
ATOM 800 C C . ARG A 1 107 ? -16.838 -4.668 22.571 1.00 62.12 107 ARG A C 1
ATOM 802 O O . ARG A 1 107 ? -17.555 -3.704 22.831 1.00 62.12 107 ARG A O 1
ATOM 809 N N . ARG A 1 108 ? -17.297 -5.759 21.940 1.00 56.16 108 ARG A N 1
ATOM 810 C CA . ARG A 1 108 ? -18.713 -5.991 21.565 1.00 56.16 108 ARG A CA 1
ATOM 811 C C . ARG A 1 108 ? -19.707 -5.690 22.701 1.00 56.16 108 ARG A C 1
ATOM 813 O O . ARG A 1 108 ? -20.828 -5.276 22.429 1.00 56.16 108 ARG A O 1
ATOM 820 N N . GLU A 1 109 ? -19.293 -5.874 23.951 1.00 54.41 109 GLU A N 1
ATOM 821 C CA . GLU A 1 109 ? -20.140 -5.747 25.144 1.00 54.41 109 GLU A CA 1
ATOM 822 C C . GLU A 1 109 ? -20.345 -4.291 25.612 1.00 54.41 109 GLU A C 1
ATOM 824 O O . GLU A 1 109 ? -21.395 -3.964 26.167 1.00 54.41 109 GLU A O 1
ATOM 829 N N . GLU A 1 110 ? -19.395 -3.383 25.351 1.00 54.88 110 GLU A N 1
ATOM 830 C CA . GLU A 1 110 ? -19.539 -1.965 25.730 1.00 54.88 110 GLU A CA 1
ATOM 831 C C . GLU A 1 110 ? -20.390 -1.180 24.725 1.00 54.88 110 GLU A C 1
ATOM 833 O O . GLU A 1 110 ? -21.109 -0.268 25.127 1.00 54.88 110 GLU A O 1
ATOM 838 N N . ILE A 1 111 ? -20.391 -1.568 23.442 1.00 58.03 111 ILE A N 1
ATOM 839 C CA . ILE A 1 111 ? -21.247 -0.933 22.424 1.00 58.03 111 ILE A CA 1
ATOM 840 C C . ILE A 1 111 ? -22.729 -1.096 22.777 1.00 58.03 111 ILE A C 1
ATOM 842 O O . ILE A 1 111 ? -23.477 -0.136 22.671 1.00 58.03 111 ILE A O 1
ATOM 846 N N . LEU A 1 112 ? -23.163 -2.271 23.245 1.00 55.09 112 LEU A N 1
ATOM 847 C CA . LEU A 1 112 ? -24.576 -2.512 23.573 1.00 55.09 112 LEU A CA 1
ATOM 848 C C . LEU A 1 112 ? -25.007 -1.921 24.927 1.00 55.09 112 LEU A C 1
ATOM 850 O O . LEU A 1 112 ? -26.201 -1.750 25.154 1.00 55.09 112 LEU A O 1
ATOM 854 N N . THR A 1 113 ? -24.066 -1.610 25.826 1.00 58.66 113 THR A N 1
ATOM 855 C CA . THR A 1 113 ? -24.372 -1.133 27.190 1.00 58.66 113 THR A CA 1
ATOM 856 C C . THR A 1 113 ? -24.135 0.362 27.398 1.00 58.66 113 THR A C 1
ATOM 858 O O . THR A 1 113 ? -24.741 0.946 28.295 1.00 58.66 113 THR A O 1
ATOM 861 N N . LYS A 1 114 ? -23.282 1.003 26.587 1.00 55.31 114 LYS A N 1
ATOM 862 C CA . LYS A 1 114 ? -22.938 2.431 26.713 1.00 55.31 114 LYS A CA 1
ATOM 863 C C . LYS A 1 114 ? -23.457 3.319 25.581 1.00 55.31 114 LYS A C 1
ATOM 865 O O . LYS A 1 114 ? -23.259 4.529 25.660 1.00 55.31 114 LYS A O 1
ATOM 870 N N . TRP A 1 115 ? -24.126 2.772 24.561 1.00 49.94 115 TRP A N 1
ATOM 871 C CA . TRP A 1 115 ? -24.819 3.606 23.574 1.00 49.94 115 TRP A CA 1
ATOM 872 C C . TRP A 1 115 ? -26.069 4.225 24.210 1.00 49.94 115 TRP A C 1
ATOM 874 O O . TRP A 1 115 ? -27.044 3.529 24.496 1.00 49.94 115 TRP A O 1
ATOM 884 N N . LYS A 1 116 ? -26.005 5.531 24.465 1.00 43.34 116 LYS A N 1
ATOM 885 C CA . LYS A 1 116 ? -27.128 6.390 24.835 1.00 43.34 116 LYS A CA 1
ATOM 886 C C . LYS A 1 116 ? -27.266 7.480 23.788 1.00 43.34 116 LYS A C 1
ATOM 888 O O . LYS A 1 116 ? -26.204 7.988 23.364 1.00 43.34 116 LYS A O 1
#

Foldseek 3Di:
DVVVQVVCCVPPVDRPPPDLLVVLVPVFVVVLLVLQLVLQLLLLVLVDPDPVSSVVVSVCSCVVVVVVVVCCVVVVQPSDNVSSVVVSVVSVVVSVVSVVVSVVSPPVPCCVVVDD

pLDDT: mean 84.91, std 10.91, range [43.34, 96.31]

Sequence (116 aa):
MILIDNVTHSTLGYLYFPNWAIGVILLLLAPLAAVLSVELNVIASARVSDVRAASQLGALMFLPFMALYVAGEIGLVLLDTNNLLLISAIVAALDLVLFRISTATFRREEILTKWK